Protein AF-A0AAU8J9V6-F1 (afdb_monomer_lite)

Sequence (76 aa):
MNSFDANFIERQPITQTLLQTIRLLGEYKGKQELFKQQSPQSLATLRQLAIVQSTESSNRIEGITASLERIRKLVA

Foldseek 3Di:
DCCPPPVNVVPDDPDPVNVVVVVVVVVVVVVVVVCCVVPVPVVVVVVLVVQLVVVQVVCVVVVHHDDSVVSSVVRD

Radius of gyration: 17.49 Å; chains: 1; bounding box: 42×31×33 Å

Secondary structure (DSSP, 8-state):
-GGG-HHHHTTS---HHHHHHHHHHHHHHHHHHHHHHH-HHHHHHHHHHHHHHHHHHHHHHTT----HHHHHHHH-

Structure (mmCIF, N/CA/C/O backbone):
data_AF-A0AAU8J9V6-F1
#
_entry.id   AF-A0AAU8J9V6-F1
#
loop_
_atom_site.group_PDB
_atom_site.id
_atom_site.type_symbol
_atom_site.label_atom_id
_atom_site.label_alt_id
_atom_site.label_comp_id
_atom_site.label_asym_id
_atom_site.label_entity_id
_atom_site.label_s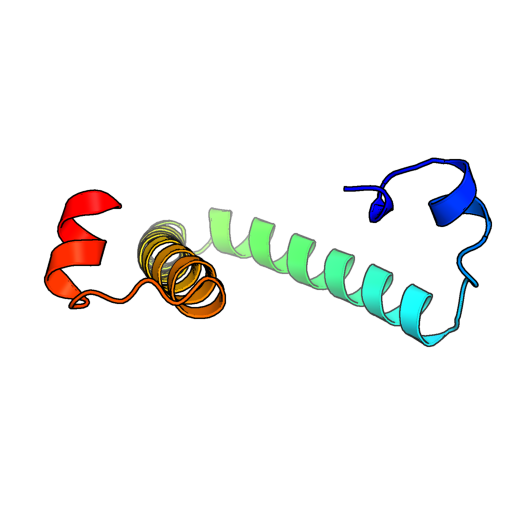eq_id
_atom_site.pdbx_PDB_ins_code
_atom_site.Cartn_x
_atom_site.Cartn_y
_atom_site.Cartn_z
_atom_site.occupancy
_atom_site.B_iso_or_equiv
_atom_site.auth_seq_id
_atom_site.auth_comp_id
_atom_site.auth_asym_id
_atom_site.auth_atom_id
_atom_site.pdbx_PDB_model_num
ATOM 1 N N . MET A 1 1 ? 13.218 -12.510 -8.380 1.00 61.81 1 MET A N 1
ATOM 2 C CA . MET A 1 1 ? 13.051 -11.087 -8.748 1.00 61.81 1 MET A CA 1
ATOM 3 C C . MET A 1 1 ? 14.416 -10.436 -8.681 1.00 61.81 1 MET A C 1
ATOM 5 O O . MET A 1 1 ? 14.921 -10.271 -7.582 1.00 61.81 1 MET A O 1
ATOM 9 N N . ASN A 1 2 ? 14.994 -10.069 -9.822 1.00 82.31 2 ASN A N 1
ATOM 10 C CA . ASN A 1 2 ? 16.338 -9.467 -9.867 1.00 82.31 2 ASN A CA 1
ATOM 11 C C . ASN A 1 2 ? 16.332 -7.987 -9.424 1.00 82.31 2 ASN A C 1
ATOM 13 O O . ASN A 1 2 ? 17.361 -7.336 -9.296 1.00 82.31 2 ASN A O 1
ATOM 17 N N . SER A 1 3 ? 15.141 -7.434 -9.176 1.00 84.50 3 SER A N 1
ATOM 18 C CA . SER A 1 3 ? 14.924 -6.040 -8.782 1.00 84.50 3 SER A CA 1
ATOM 19 C C . SER A 1 3 ? 15.443 -5.692 -7.383 1.00 84.50 3 SER A C 1
ATOM 21 O O . SER A 1 3 ? 15.516 -4.513 -7.064 1.00 84.50 3 SER A O 1
ATOM 23 N N . PHE A 1 4 ? 15.780 -6.686 -6.553 1.00 87.56 4 PHE A N 1
ATOM 24 C CA . PHE A 1 4 ? 16.355 -6.487 -5.215 1.00 87.56 4 PHE A CA 1
ATOM 25 C C . PHE A 1 4 ? 17.846 -6.841 -5.144 1.00 87.56 4 PHE A C 1
ATOM 27 O O . PHE A 1 4 ? 18.433 -6.780 -4.065 1.00 87.56 4 PHE A O 1
ATOM 34 N N . ASP A 1 5 ? 18.467 -7.199 -6.270 1.00 93.56 5 ASP A N 1
ATOM 35 C CA . ASP A 1 5 ? 19.898 -7.485 -6.305 1.00 93.56 5 ASP A CA 1
ATOM 36 C C . ASP A 1 5 ? 20.696 -6.213 -5.992 1.00 93.56 5 ASP A C 1
ATOM 38 O O . ASP A 1 5 ? 20.430 -5.150 -6.557 1.00 93.56 5 ASP A O 1
ATOM 42 N N . ALA A 1 6 ? 21.713 -6.318 -5.131 1.00 88.75 6 ALA A N 1
ATOM 43 C CA . ALA A 1 6 ? 22.533 -5.174 -4.714 1.00 88.75 6 ALA A CA 1
ATOM 44 C C . ALA A 1 6 ? 23.118 -4.419 -5.921 1.00 88.75 6 ALA A C 1
ATOM 46 O O . ALA A 1 6 ? 22.970 -3.206 -6.033 1.00 88.75 6 ALA A O 1
ATOM 47 N N . ASN A 1 7 ? 23.642 -5.163 -6.900 1.00 91.56 7 ASN A N 1
ATOM 48 C CA . ASN A 1 7 ? 24.161 -4.611 -8.152 1.00 91.56 7 ASN A CA 1
ATOM 49 C C . ASN A 1 7 ? 23.116 -3.818 -8.952 1.00 91.56 7 ASN A C 1
ATOM 51 O O . ASN A 1 7 ? 23.476 -2.889 -9.673 1.00 91.56 7 ASN A O 1
ATOM 55 N N . PHE A 1 8 ? 21.839 -4.204 -8.885 1.00 91.50 8 PHE A N 1
ATOM 56 C CA . PHE A 1 8 ? 20.756 -3.497 -9.562 1.00 91.50 8 PHE A CA 1
ATOM 57 C C . PHE A 1 8 ? 20.385 -2.219 -8.805 1.00 91.50 8 PHE A C 1
ATOM 59 O O . PHE A 1 8 ? 20.243 -1.170 -9.432 1.00 91.50 8 PHE A O 1
ATOM 66 N N . ILE A 1 9 ? 20.270 -2.300 -7.475 1.00 90.12 9 ILE A N 1
ATOM 67 C CA . ILE A 1 9 ? 19.910 -1.176 -6.600 1.00 90.12 9 ILE A CA 1
ATOM 68 C C . ILE A 1 9 ? 20.986 -0.085 -6.614 1.00 90.12 9 ILE A C 1
ATOM 70 O O . ILE A 1 9 ? 20.658 1.084 -6.790 1.00 90.12 9 ILE A O 1
ATOM 74 N N . GLU A 1 10 ? 22.263 -0.454 -6.502 1.00 91.56 10 GLU A N 1
ATOM 75 C CA . GLU A 1 10 ? 23.393 0.491 -6.485 1.00 91.56 10 GLU A CA 1
ATOM 76 C C . GLU A 1 10 ? 23.540 1.278 -7.793 1.00 91.56 10 GLU A C 1
ATOM 78 O O . GLU A 1 10 ? 24.092 2.377 -7.809 1.00 91.56 10 GLU A O 1
ATOM 83 N N . ARG A 1 11 ? 23.018 0.738 -8.899 1.00 92.31 11 ARG A N 1
ATOM 84 C CA . ARG A 1 11 ? 23.013 1.400 -10.210 1.00 92.31 11 ARG A CA 1
ATOM 85 C C . ARG A 1 11 ? 21.812 2.319 -10.419 1.00 92.31 11 ARG A C 1
ATOM 87 O O . ARG A 1 11 ? 21.766 3.006 -11.439 1.00 92.31 11 ARG A O 1
ATOM 94 N N . GLN A 1 12 ? 20.833 2.328 -9.511 1.00 90.25 12 GLN A N 1
ATOM 95 C CA . GLN A 1 12 ? 19.657 3.176 -9.674 1.00 90.25 12 GLN A CA 1
ATOM 96 C C . GLN A 1 12 ? 20.014 4.649 -9.438 1.00 90.25 12 GLN A C 1
ATOM 98 O O . GLN A 1 12 ? 20.574 4.992 -8.395 1.00 90.25 12 GLN A O 1
ATOM 103 N N . PRO A 1 13 ? 19.674 5.552 -10.373 1.00 93.00 13 PRO A N 1
ATOM 104 C CA . PRO A 1 13 ? 19.953 6.967 -10.202 1.00 93.00 13 PRO A CA 1
ATOM 105 C C . PRO A 1 13 ? 19.082 7.561 -9.091 1.00 93.00 13 PRO A C 1
ATOM 107 O O . PRO A 1 13 ? 17.858 7.403 -9.079 1.00 93.00 13 PRO A O 1
ATOM 110 N N . ILE A 1 14 ? 19.703 8.326 -8.192 1.00 94.62 14 ILE A N 1
ATOM 111 C CA . ILE A 1 14 ? 18.976 9.118 -7.198 1.00 94.62 14 ILE A CA 1
ATOM 112 C C . ILE A 1 14 ? 18.498 10.406 -7.866 1.00 94.62 14 ILE A C 1
ATOM 114 O O . ILE A 1 14 ? 19.199 11.414 -7.910 1.00 94.62 14 ILE A O 1
ATOM 118 N N . THR A 1 15 ? 17.295 10.357 -8.430 1.00 96.69 15 THR A N 1
ATOM 119 C CA . THR A 1 15 ? 16.668 11.516 -9.071 1.00 96.69 15 THR A CA 1
ATOM 120 C C . THR A 1 15 ? 15.951 12.399 -8.049 1.00 96.69 15 THR A C 1
ATOM 122 O O . THR A 1 15 ? 15.543 11.946 -6.977 1.00 96.69 15 THR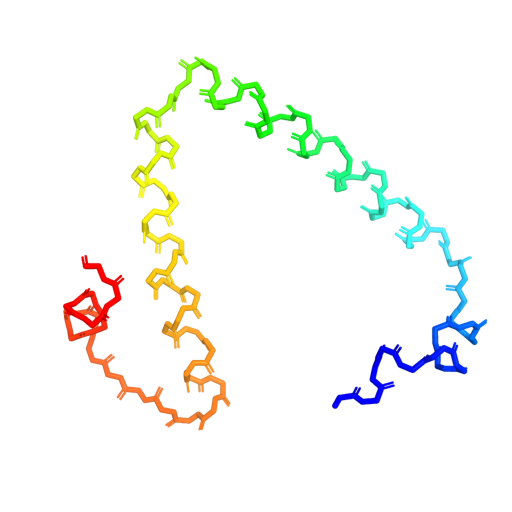 A O 1
ATOM 125 N N . GLN A 1 16 ? 15.715 13.666 -8.399 1.00 97.62 16 GLN A N 1
ATOM 126 C CA . GLN A 1 16 ? 14.928 14.572 -7.557 1.00 97.62 16 GLN A CA 1
ATOM 127 C C . GLN A 1 16 ? 13.514 14.029 -7.287 1.00 97.62 16 GLN A C 1
ATOM 129 O O . GLN A 1 16 ? 13.005 14.142 -6.173 1.00 97.62 16 GLN A O 1
ATOM 134 N N . THR A 1 17 ? 12.894 13.388 -8.281 1.00 97.62 17 THR A N 1
ATOM 135 C CA . THR A 1 17 ? 11.577 12.752 -8.142 1.00 97.62 17 THR A CA 1
ATOM 136 C C . THR A 1 17 ? 11.611 11.590 -7.153 1.00 97.62 17 THR A C 1
ATOM 138 O O . THR A 1 17 ? 10.684 11.445 -6.355 1.00 97.62 17 THR A O 1
ATOM 141 N N . LEU A 1 18 ? 12.684 10.789 -7.146 1.00 96.00 18 LEU A N 1
ATOM 142 C CA . LEU A 1 18 ? 12.857 9.721 -6.161 1.00 96.00 18 LEU A CA 1
ATOM 143 C C . LEU A 1 18 ? 12.924 10.296 -4.742 1.00 96.00 18 LEU A C 1
ATOM 145 O O . LEU A 1 18 ? 12.198 9.838 -3.860 1.00 96.00 18 LEU A O 1
ATOM 149 N N . LEU A 1 19 ? 13.727 11.342 -4.533 1.00 97.19 19 LEU A N 1
ATOM 150 C CA . LEU A 1 19 ? 13.838 12.015 -3.234 1.00 97.19 19 LEU A CA 1
ATOM 151 C C . LEU A 1 19 ? 12.492 12.584 -2.764 1.00 97.19 19 LEU A C 1
ATOM 153 O O . LEU A 1 19 ? 12.103 12.400 -1.610 1.00 97.19 19 LEU A O 1
ATOM 157 N N . GLN A 1 20 ? 11.744 13.231 -3.661 1.00 98.19 20 GLN A N 1
ATOM 158 C CA . GLN A 1 20 ? 10.399 13.733 -3.368 1.00 98.19 20 GLN A CA 1
ATOM 159 C C . GLN A 1 20 ? 9.430 12.603 -3.010 1.00 98.19 20 GLN A C 1
ATOM 161 O O . GLN A 1 20 ? 8.660 12.735 -2.060 1.00 98.19 20 GLN A O 1
ATOM 166 N N . THR A 1 21 ? 9.500 11.481 -3.726 1.00 97.88 21 THR A N 1
ATOM 167 C CA . THR A 1 21 ? 8.670 10.299 -3.463 1.00 97.88 21 THR A CA 1
ATOM 168 C C . THR A 1 21 ? 8.959 9.731 -2.077 1.00 97.88 21 THR A C 1
ATOM 170 O O . THR A 1 21 ? 8.031 9.521 -1.300 1.00 97.88 21 THR A O 1
ATOM 173 N N . ILE A 1 22 ? 10.235 9.560 -1.715 1.00 97.31 22 ILE A N 1
ATOM 174 C CA . ILE A 1 22 ? 10.638 9.087 -0.381 1.00 97.31 22 ILE A CA 1
ATOM 175 C C . ILE A 1 22 ? 10.133 10.043 0.709 1.00 97.31 22 ILE A C 1
ATOM 177 O O . ILE A 1 22 ? 9.581 9.593 1.715 1.00 97.31 22 ILE A O 1
ATOM 181 N N . ARG A 1 23 ? 10.253 11.363 0.500 1.00 98.31 23 ARG A N 1
ATOM 182 C CA . ARG A 1 23 ? 9.728 12.368 1.438 1.00 98.31 23 ARG A CA 1
ATOM 183 C C . ARG A 1 23 ? 8.217 12.228 1.634 1.00 98.31 23 ARG A C 1
ATOM 185 O O . ARG A 1 23 ? 7.751 12.222 2.771 1.00 98.31 23 ARG A O 1
ATOM 192 N N . LEU A 1 24 ? 7.461 12.102 0.541 1.00 98.56 24 LEU A N 1
ATOM 193 C CA . LEU A 1 24 ? 6.006 11.936 0.583 1.00 98.56 24 LEU A CA 1
ATOM 194 C C . LEU A 1 24 ? 5.608 10.647 1.307 1.00 98.56 24 LEU A C 1
ATOM 196 O O . LEU A 1 24 ? 4.710 10.678 2.146 1.00 98.56 24 LEU A O 1
ATOM 200 N N . LEU A 1 25 ? 6.302 9.534 1.049 1.00 98.50 25 LEU A N 1
ATOM 201 C CA . LEU A 1 25 ? 6.080 8.277 1.769 1.00 98.50 25 LEU A CA 1
ATOM 202 C C . LEU A 1 25 ? 6.269 8.452 3.282 1.00 98.50 25 LEU A C 1
ATOM 204 O O . LEU A 1 25 ? 5.453 7.960 4.061 1.00 98.50 25 LEU A O 1
ATOM 208 N N . GLY A 1 26 ? 7.299 9.192 3.702 1.00 98.38 26 GLY A N 1
ATOM 209 C CA . GLY A 1 26 ? 7.518 9.534 5.109 1.00 98.38 26 GLY A CA 1
ATOM 210 C C . GLY A 1 26 ? 6.366 10.344 5.719 1.00 98.38 26 GLY A C 1
ATOM 211 O O . GLY A 1 26 ? 5.879 10.005 6.798 1.00 98.38 26 GLY A O 1
ATOM 212 N N . GLU A 1 27 ? 5.881 11.368 5.013 1.00 98.50 27 GLU A N 1
ATOM 213 C CA . GLU A 1 27 ? 4.753 12.200 5.457 1.00 98.50 27 GLU A CA 1
ATOM 214 C C . GLU A 1 27 ? 3.462 11.379 5.621 1.00 98.50 27 GLU A C 1
ATOM 216 O O . GLU A 1 27 ? 2.788 11.455 6.653 1.00 98.50 27 GLU A O 1
ATOM 221 N N . TYR A 1 28 ? 3.131 10.545 4.631 1.00 97.94 28 TYR A N 1
ATOM 222 C CA . TYR A 1 28 ? 1.949 9.684 4.690 1.00 97.94 28 TYR A CA 1
ATOM 223 C C . TYR A 1 28 ? 2.071 8.584 5.743 1.00 97.94 28 TYR A C 1
ATOM 225 O O . TYR A 1 28 ? 1.071 8.258 6.382 1.00 97.94 28 TYR A O 1
ATOM 233 N N . LYS A 1 29 ? 3.277 8.061 5.999 1.00 97.75 29 LYS A N 1
ATOM 234 C CA . LYS A 1 29 ? 3.515 7.150 7.125 1.00 97.75 29 LYS A CA 1
ATOM 235 C C . LYS A 1 29 ? 3.205 7.834 8.460 1.00 97.75 29 LYS A C 1
ATOM 237 O O . LYS A 1 29 ? 2.527 7.240 9.291 1.00 97.75 29 LYS A O 1
ATOM 242 N N . GLY A 1 30 ? 3.619 9.089 8.644 1.00 97.56 30 GLY A N 1
ATOM 243 C CA . GLY A 1 30 ? 3.259 9.878 9.828 1.00 97.56 30 GLY A CA 1
ATOM 244 C C . GLY A 1 30 ? 1.743 10.045 9.992 1.00 97.56 30 GLY A C 1
ATOM 245 O O . GLY A 1 30 ? 1.201 9.781 11.064 1.00 97.56 30 GLY A O 1
ATOM 246 N N . LYS A 1 31 ? 1.037 10.397 8.908 1.00 96.00 31 LYS A N 1
ATOM 247 C CA . LYS A 1 31 ? -0.437 10.485 8.892 1.00 96.00 31 LYS A CA 1
ATOM 248 C C . LYS A 1 31 ? -1.098 9.143 9.225 1.00 96.00 31 LYS A C 1
ATOM 250 O O . LYS A 1 31 ? -2.065 9.110 9.979 1.00 96.00 31 LYS A O 1
ATOM 255 N N . GLN A 1 32 ? -0.569 8.035 8.706 1.00 95.62 32 GLN A N 1
ATOM 256 C CA . GLN A 1 32 ? -1.065 6.696 9.021 1.00 95.62 32 GLN A CA 1
ATOM 257 C C . GLN A 1 32 ? -0.974 6.400 10.524 1.00 95.62 32 GLN A C 1
ATOM 259 O O . GLN A 1 32 ? -1.947 5.916 11.100 1.00 95.62 32 GLN A O 1
ATOM 264 N N . GLU A 1 33 ? 0.158 6.694 11.169 1.00 96.94 33 GLU A N 1
ATOM 265 C CA . GLU A 1 33 ? 0.303 6.480 12.615 1.00 96.94 33 GLU A CA 1
ATOM 266 C C . GLU A 1 33 ? -0.667 7.348 13.430 1.00 96.94 33 GLU A C 1
ATOM 268 O O . GLU A 1 33 ? -1.240 6.865 14.406 1.00 96.94 33 GLU A O 1
ATOM 273 N N . LEU A 1 34 ? -0.943 8.579 12.987 1.00 97.00 34 LEU A N 1
ATOM 274 C CA . LEU A 1 34 ? -1.972 9.427 13.594 1.00 97.00 34 LEU A CA 1
ATOM 275 C C . LEU A 1 34 ? -3.371 8.795 13.490 1.00 97.00 34 LEU A C 1
ATOM 277 O O . LEU A 1 34 ? -4.087 8.706 14.488 1.00 97.00 34 LEU A O 1
ATOM 281 N N . PHE A 1 35 ? -3.762 8.304 12.309 1.00 95.62 35 PHE A N 1
ATOM 282 C CA . PHE A 1 35 ? -5.077 7.681 12.113 1.00 95.62 35 PHE A CA 1
ATOM 283 C C . PHE A 1 35 ? -5.249 6.371 12.879 1.00 95.62 35 PHE A C 1
ATOM 285 O O . PHE A 1 35 ? -6.363 6.071 13.307 1.00 95.62 35 PHE A O 1
ATOM 292 N N . LYS A 1 36 ? -4.169 5.610 13.101 1.00 95.69 36 LYS A N 1
ATOM 293 C CA . LYS A 1 36 ? -4.210 4.434 13.985 1.00 95.69 36 LYS A CA 1
ATOM 294 C C . LYS A 1 36 ? -4.649 4.800 15.403 1.00 95.69 36 LYS A C 1
ATOM 296 O O . LYS A 1 36 ? -5.314 3.994 16.041 1.00 95.69 36 LYS A O 1
ATOM 301 N N . GLN A 1 37 ? -4.287 5.989 15.882 1.00 96.00 37 GLN A N 1
ATOM 302 C CA . GLN A 1 37 ? -4.657 6.464 17.215 1.00 96.00 37 GLN A CA 1
ATOM 303 C C . GLN A 1 37 ? -6.043 7.116 17.226 1.00 96.00 37 GLN A C 1
ATOM 305 O O . GLN A 1 37 ? -6.844 6.837 18.111 1.00 96.00 37 GLN A O 1
ATOM 310 N N . GLN A 1 38 ? -6.335 7.972 16.243 1.00 97.19 38 GLN A N 1
ATOM 311 C CA . GLN A 1 38 ? -7.558 8.782 16.234 1.00 97.19 38 GLN A CA 1
ATOM 312 C C . GLN A 1 38 ? -8.797 8.033 15.731 1.00 97.19 38 GLN A C 1
ATOM 314 O O . GLN A 1 38 ? -9.894 8.273 16.227 1.00 97.19 38 GLN A O 1
ATOM 319 N N . SER A 1 39 ? -8.632 7.132 14.757 1.00 96.56 39 SER A N 1
ATOM 320 C CA . SER A 1 39 ? -9.747 6.490 14.044 1.00 96.56 39 SER A CA 1
ATOM 321 C C . SER A 1 39 ? -9.496 4.997 13.768 1.00 96.56 39 SER A C 1
ATOM 323 O O . SER A 1 39 ? -9.590 4.561 12.612 1.00 96.56 39 SER A O 1
ATOM 325 N N . PRO A 1 40 ? -9.179 4.178 14.791 1.00 94.94 40 PRO A N 1
ATOM 326 C CA . PRO A 1 40 ? -8.758 2.791 14.595 1.00 94.94 40 PRO A CA 1
ATOM 327 C C . PRO A 1 40 ? -9.824 1.912 13.927 1.00 94.94 40 PRO A C 1
ATOM 329 O O . PRO A 1 40 ? -9.482 1.078 13.090 1.00 94.94 40 PRO A O 1
ATOM 332 N N . GLN A 1 41 ? -11.112 2.102 14.238 1.00 96.75 41 GLN A N 1
ATOM 333 C CA . GLN A 1 41 ? -12.199 1.296 13.665 1.00 96.75 41 GLN A CA 1
ATOM 334 C C . GLN A 1 41 ? -12.376 1.576 12.167 1.00 96.75 41 GLN A C 1
ATOM 336 O O . GLN A 1 41 ? -12.417 0.648 11.360 1.00 96.75 41 GLN A O 1
ATOM 341 N N . SER A 1 42 ? -12.416 2.854 11.776 1.00 95.38 42 SER A N 1
ATOM 342 C CA . SER A 1 42 ? -12.507 3.252 10.366 1.00 95.38 42 SER A CA 1
ATOM 343 C C . SER A 1 42 ? -11.291 2.769 9.575 1.00 95.38 42 SER A C 1
ATOM 345 O O . SER A 1 42 ? -11.437 2.240 8.472 1.00 95.38 42 SER A O 1
ATOM 347 N N . LEU A 1 43 ? -10.093 2.887 10.159 1.00 95.19 43 LEU A N 1
ATOM 348 C CA . LEU A 1 43 ? -8.863 2.398 9.544 1.00 95.19 43 LEU A CA 1
ATOM 349 C C . LEU A 1 43 ? -8.880 0.873 9.360 1.00 95.19 43 LEU A C 1
ATOM 351 O O . LEU A 1 43 ? -8.456 0.384 8.313 1.00 95.19 43 LEU A O 1
ATOM 355 N N . ALA A 1 44 ? -9.394 0.115 10.333 1.00 94.31 44 ALA A N 1
ATOM 356 C CA . ALA A 1 44 ? -9.509 -1.338 10.233 1.00 94.31 44 ALA A CA 1
ATOM 357 C C . ALA A 1 44 ? -10.423 -1.765 9.072 1.00 94.31 44 ALA A C 1
ATOM 359 O O . ALA A 1 44 ? -10.044 -2.637 8.288 1.00 94.31 44 ALA A O 1
ATOM 360 N N . THR A 1 45 ? -11.575 -1.109 8.914 1.00 95.38 45 THR A N 1
ATOM 361 C CA . THR A 1 45 ? -12.509 -1.369 7.807 1.00 95.38 45 THR A CA 1
ATOM 362 C C . THR A 1 45 ? -11.878 -1.067 6.448 1.00 95.38 45 THR A C 1
ATOM 364 O O . THR A 1 45 ? -11.939 -1.894 5.536 1.00 95.38 45 THR A O 1
ATOM 367 N N . LEU A 1 46 ? -11.220 0.090 6.312 1.00 95.81 46 LEU A N 1
ATOM 368 C CA . LEU A 1 46 ? -10.532 0.470 5.074 1.00 95.81 46 LEU A CA 1
ATOM 369 C C . LEU A 1 46 ? -9.398 -0.501 4.733 1.00 95.81 46 LEU A C 1
ATOM 371 O O . LEU A 1 46 ? -9.244 -0.884 3.574 1.00 95.81 46 LEU A O 1
ATOM 375 N N . ARG A 1 47 ? -8.640 -0.953 5.739 1.00 94.62 47 ARG A N 1
ATOM 376 C CA . ARG A 1 47 ? -7.580 -1.950 5.555 1.00 94.62 47 ARG A CA 1
ATOM 377 C C . ARG A 1 47 ? -8.139 -3.269 5.025 1.00 94.62 47 ARG A C 1
ATOM 379 O O . ARG A 1 47 ? -7.553 -3.834 4.109 1.00 94.62 47 ARG A O 1
ATOM 386 N N . GLN A 1 48 ? -9.267 -3.741 5.556 1.00 94.44 48 GLN A N 1
ATOM 387 C CA . GLN A 1 48 ? -9.875 -4.989 5.089 1.00 94.44 48 GLN A CA 1
ATOM 388 C C . GLN A 1 48 ? -10.319 -4.895 3.627 1.00 94.44 48 GLN A C 1
ATOM 390 O O . GLN A 1 48 ? -10.068 -5.808 2.840 1.00 94.44 48 GLN A O 1
ATOM 395 N N . LEU A 1 49 ? -10.921 -3.767 3.241 1.00 95.06 49 LEU A N 1
ATOM 396 C CA . LEU A 1 49 ? -11.282 -3.513 1.848 1.00 95.06 49 LEU A CA 1
ATOM 397 C C . LEU A 1 49 ? -10.043 -3.483 0.940 1.00 95.06 49 LEU A C 1
ATOM 399 O O . LEU A 1 49 ? -10.049 -4.115 -0.116 1.00 95.06 49 LEU A O 1
ATOM 403 N N . ALA A 1 50 ? -8.982 -2.795 1.368 1.00 95.62 50 ALA A N 1
ATOM 404 C CA . ALA A 1 50 ? -7.742 -2.674 0.608 1.00 95.62 50 ALA A CA 1
ATOM 405 C C . ALA A 1 50 ? -7.056 -4.030 0.381 1.00 95.62 50 ALA A C 1
ATOM 407 O O . ALA A 1 50 ? -6.539 -4.266 -0.706 1.00 95.62 50 ALA A O 1
ATOM 408 N N . ILE A 1 51 ? -7.083 -4.941 1.362 1.00 95.81 51 ILE A N 1
ATOM 409 C CA . ILE A 1 51 ? -6.531 -6.297 1.205 1.00 95.81 51 ILE A CA 1
ATOM 410 C C . ILE A 1 51 ? -7.282 -7.049 0.100 1.00 95.81 51 ILE A C 1
ATOM 412 O O . ILE A 1 51 ? -6.651 -7.553 -0.825 1.00 95.81 51 ILE A O 1
ATOM 416 N N . VAL A 1 52 ? -8.619 -7.067 0.146 1.00 95.69 52 VAL A N 1
ATOM 417 C CA . VAL A 1 52 ? -9.447 -7.736 -0.875 1.00 95.69 52 VAL A CA 1
ATOM 418 C C . VAL A 1 52 ? -9.184 -7.160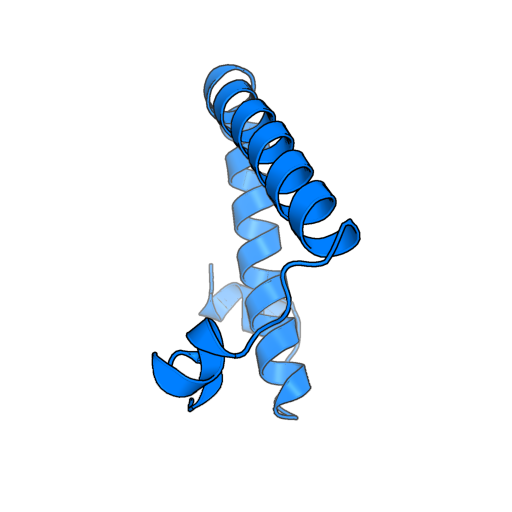 -2.269 1.00 95.69 52 VAL A C 1
ATOM 420 O O . VAL A 1 52 ? -9.021 -7.915 -3.226 1.00 95.69 52 VAL A O 1
ATOM 423 N N . GLN A 1 53 ? -9.124 -5.831 -2.390 1.00 95.44 53 GLN A N 1
ATOM 424 C CA . GLN A 1 53 ? -8.853 -5.156 -3.663 1.00 95.44 53 GLN A CA 1
ATOM 425 C C . GLN A 1 53 ? -7.435 -5.428 -4.176 1.00 95.44 53 GLN A C 1
ATOM 427 O O . GLN A 1 53 ? -7.246 -5.623 -5.373 1.00 95.44 53 GLN A O 1
ATOM 432 N N . SER A 1 54 ? -6.448 -5.475 -3.279 1.00 96.38 54 SER A N 1
ATOM 433 C CA . SER A 1 54 ? -5.064 -5.796 -3.625 1.00 96.38 54 SER A CA 1
ATOM 434 C C . SER A 1 54 ? -4.952 -7.215 -4.184 1.00 96.38 54 SER A C 1
ATOM 436 O O . SER A 1 54 ? -4.390 -7.397 -5.261 1.00 96.38 54 SER A O 1
ATOM 438 N N . THR A 1 55 ? -5.565 -8.200 -3.514 1.00 95.75 55 THR A N 1
ATOM 439 C CA . THR A 1 55 ? -5.5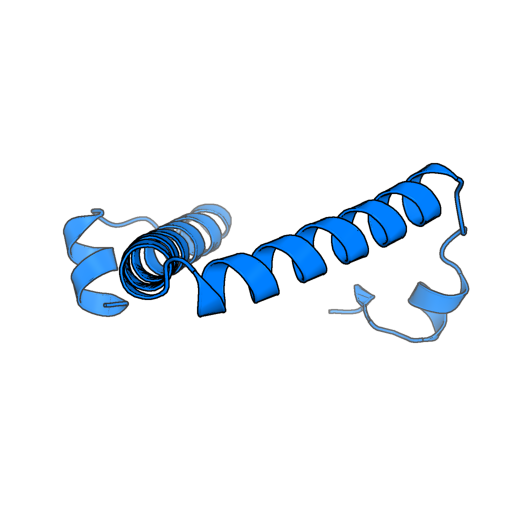86 -9.596 -3.978 1.00 95.75 55 THR A CA 1
ATOM 440 C C . THR A 1 55 ? -6.322 -9.752 -5.306 1.00 95.75 55 THR A C 1
ATOM 442 O O . THR A 1 55 ? -5.834 -10.436 -6.199 1.00 95.75 55 THR A O 1
ATOM 445 N N . GLU A 1 56 ? -7.482 -9.113 -5.479 1.00 96.50 56 GLU A N 1
ATOM 446 C CA . GLU A 1 56 ? -8.172 -9.124 -6.776 1.00 96.50 56 GLU A C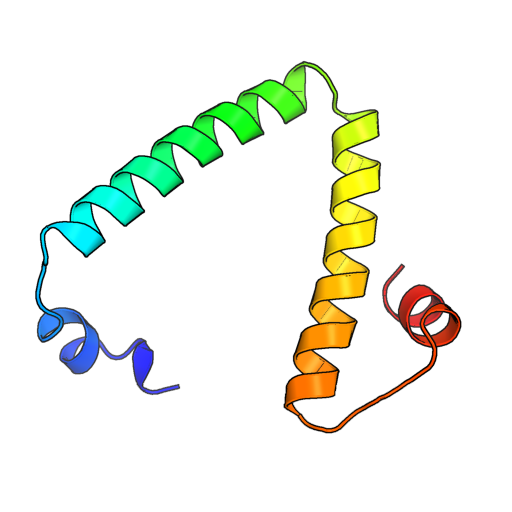A 1
ATOM 447 C C . GLU A 1 56 ? -7.273 -8.560 -7.878 1.00 96.50 56 GLU A C 1
ATOM 449 O O . GLU A 1 56 ? -7.130 -9.174 -8.935 1.00 96.50 56 GLU A O 1
ATOM 454 N N . SER A 1 57 ? -6.623 -7.425 -7.614 1.00 96.25 57 SER A N 1
ATOM 455 C CA . SER A 1 57 ? -5.820 -6.741 -8.617 1.00 96.25 57 SER A CA 1
ATOM 456 C C . SER A 1 57 ? -4.559 -7.511 -8.996 1.00 96.25 57 SER A C 1
ATOM 458 O O . SER A 1 57 ? -4.225 -7.535 -10.180 1.00 96.25 57 SER A O 1
ATOM 460 N N . SER A 1 58 ? -3.854 -8.130 -8.042 1.00 96.25 58 SER A N 1
ATOM 461 C CA . SER A 1 58 ? -2.674 -8.951 -8.348 1.00 96.25 58 SER A CA 1
ATOM 462 C C . SER A 1 58 ? -3.057 -10.163 -9.188 1.00 96.25 58 SER A C 1
ATOM 464 O O . SER A 1 58 ? -2.440 -10.426 -10.215 1.00 96.25 58 SER A O 1
ATOM 466 N N . ASN A 1 59 ? -4.139 -10.844 -8.811 1.00 96.12 59 ASN A N 1
ATOM 467 C CA . ASN A 1 59 ? -4.613 -12.021 -9.528 1.00 96.12 59 ASN A CA 1
ATOM 468 C C . ASN A 1 59 ? -5.056 -11.658 -10.949 1.00 96.12 59 ASN A C 1
ATOM 470 O O . ASN A 1 59 ? -4.718 -12.361 -11.899 1.00 96.12 59 ASN A O 1
ATOM 474 N N . ARG A 1 60 ? -5.732 -10.517 -11.119 1.00 96.56 60 ARG A N 1
ATOM 475 C CA . ARG A 1 60 ? -6.120 -10.005 -12.436 1.00 96.56 60 ARG A CA 1
ATOM 476 C C . ARG A 1 60 ? -4.916 -9.670 -13.319 1.00 96.56 60 ARG A C 1
ATOM 478 O O . ARG A 1 60 ? -4.992 -9.913 -14.520 1.00 96.56 60 ARG A O 1
ATOM 485 N N . ILE A 1 61 ? -3.815 -9.156 -12.759 1.00 96.81 61 ILE A N 1
ATOM 486 C CA . ILE A 1 61 ? -2.553 -8.944 -13.502 1.00 96.81 61 ILE A CA 1
ATOM 487 C C . ILE A 1 61 ? -2.007 -10.275 -14.043 1.00 96.81 61 ILE A C 1
ATOM 489 O O . ILE A 1 61 ? -1.468 -10.315 -15.146 1.00 96.81 61 ILE A O 1
ATOM 493 N N . GLU A 1 62 ? -2.208 -11.367 -13.310 1.00 96.69 62 GLU A N 1
ATOM 494 C CA . GLU A 1 62 ? -1.822 -12.726 -13.706 1.00 96.69 62 GLU A CA 1
ATOM 495 C C . GLU A 1 62 ? -2.885 -13.440 -14.569 1.00 96.69 62 GLU A C 1
ATOM 497 O O . GLU A 1 62 ? -2.732 -14.612 -14.909 1.00 96.69 62 GLU A O 1
ATOM 502 N N . GLY A 1 63 ? -3.971 -12.751 -14.945 1.00 97.00 63 GLY A N 1
ATOM 503 C CA . GLY A 1 63 ? -5.062 -13.301 -15.759 1.00 97.00 63 GLY A CA 1
ATOM 504 C C . GLY A 1 63 ? -6.082 -14.148 -14.988 1.00 97.00 63 GLY A C 1
ATOM 505 O O . GLY A 1 63 ? -6.975 -14.743 -15.592 1.00 97.00 63 GLY A O 1
ATOM 506 N N . ILE A 1 64 ? -5.994 -14.194 -13.658 1.00 96.44 64 ILE A N 1
ATOM 507 C CA . ILE A 1 64 ? -6.905 -14.938 -12.785 1.00 96.44 64 ILE A CA 1
ATOM 508 C C . ILE A 1 64 ? -8.027 -14.003 -12.326 1.00 96.44 64 ILE A C 1
ATOM 510 O O . ILE A 1 64 ? -7.783 -13.005 -11.653 1.00 96.44 64 ILE A O 1
ATOM 514 N N . THR A 1 65 ? -9.278 -14.340 -12.644 1.00 96.12 65 THR A N 1
ATOM 515 C CA . THR A 1 65 ? -10.447 -13.524 -12.276 1.00 96.12 65 THR A CA 1
ATOM 516 C C . THR A 1 65 ? -11.500 -14.342 -11.532 1.00 96.12 65 THR A C 1
ATOM 518 O O . THR A 1 65 ? -11.668 -15.540 -11.760 1.00 96.12 65 THR A O 1
ATOM 521 N N . ALA A 1 66 ? -12.200 -13.697 -10.599 1.00 94.81 66 ALA A N 1
ATOM 522 C CA . ALA A 1 66 ? -13.303 -14.274 -9.835 1.00 94.81 66 ALA A CA 1
ATOM 523 C C . ALA A 1 66 ? -14.257 -13.161 -9.377 1.00 94.81 66 ALA A C 1
ATOM 525 O O . ALA A 1 66 ? -13.898 -11.984 -9.378 1.00 94.81 66 ALA A O 1
ATOM 526 N N . SER A 1 67 ? -15.475 -13.517 -8.959 1.00 94.88 67 SER A N 1
ATOM 527 C CA . SER A 1 67 ? -16.407 -12.529 -8.408 1.00 94.88 67 SER A CA 1
ATOM 528 C C . SER 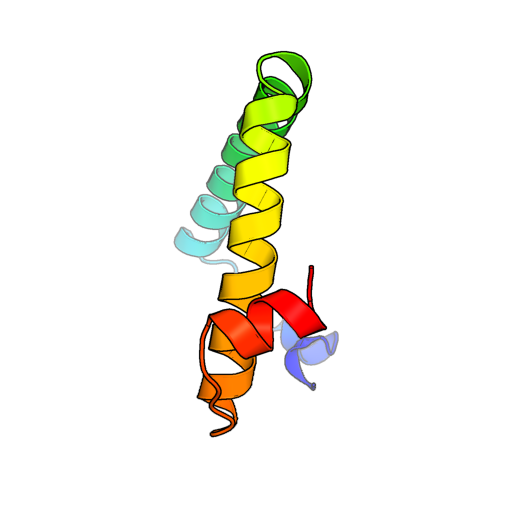A 1 67 ? -15.884 -11.940 -7.095 1.00 94.88 67 SER A C 1
ATOM 530 O O . SER A 1 67 ? -15.241 -12.627 -6.295 1.00 94.88 67 SER A O 1
ATOM 532 N N . LEU A 1 68 ? -16.218 -10.674 -6.827 1.00 90.56 68 LEU A N 1
ATOM 533 C CA . LEU A 1 68 ? -15.814 -9.993 -5.595 1.00 90.56 68 LEU A CA 1
ATOM 534 C C . LEU A 1 68 ? -16.264 -10.750 -4.337 1.00 90.56 68 LEU A C 1
ATOM 536 O O . LEU A 1 68 ? -15.531 -10.804 -3.355 1.00 90.56 68 LEU A O 1
ATOM 540 N N . GLU A 1 69 ? -17.443 -11.374 -4.363 1.00 94.12 69 GLU A N 1
ATOM 541 C CA . GLU A 1 69 ? -17.929 -12.209 -3.258 1.00 94.12 69 GLU A CA 1
ATOM 542 C C . GLU A 1 69 ? -17.047 -13.434 -3.016 1.00 94.12 69 GLU A C 1
ATOM 544 O O . GLU A 1 69 ? -16.774 -13.777 -1.864 1.00 94.12 69 GLU A O 1
ATOM 549 N N . ARG A 1 70 ? -16.577 -14.089 -4.086 1.00 94.56 70 ARG A N 1
ATOM 550 C CA . ARG A 1 70 ? -15.679 -15.239 -3.971 1.00 94.56 70 ARG A CA 1
ATOM 551 C C . ARG A 1 70 ? -14.332 -14.817 -3.403 1.00 94.56 70 ARG A C 1
ATOM 553 O O . ARG A 1 70 ? -13.841 -15.490 -2.505 1.00 94.56 70 ARG A O 1
ATOM 560 N N . ILE A 1 71 ? -13.772 -13.708 -3.883 1.00 93.94 71 ILE A N 1
ATOM 561 C CA . ILE A 1 71 ? -12.492 -13.178 -3.393 1.00 93.94 71 ILE A CA 1
ATOM 562 C C . ILE A 1 71 ? -12.617 -12.774 -1.925 1.00 93.94 71 ILE A C 1
ATOM 564 O O . ILE A 1 71 ? -11.787 -13.173 -1.115 1.00 93.94 71 ILE A O 1
ATOM 568 N N . ARG A 1 72 ? -13.697 -12.075 -1.548 1.00 93.38 72 ARG A N 1
ATOM 569 C CA . ARG A 1 72 ? -13.979 -11.743 -0.144 1.00 93.38 72 ARG A CA 1
ATOM 570 C C . ARG A 1 72 ? -13.982 -12.990 0.735 1.00 93.38 72 ARG A C 1
ATOM 572 O O . ARG A 1 72 ? -13.259 -12.997 1.712 1.00 93.38 72 ARG A O 1
ATOM 579 N N . LYS A 1 73 ? -14.693 -14.057 0.355 1.00 94.25 73 LYS A N 1
ATOM 580 C CA . LYS A 1 73 ? -14.729 -15.321 1.120 1.00 94.25 73 LYS A CA 1
ATOM 581 C C . LYS A 1 73 ? -13.383 -16.055 1.225 1.00 94.25 73 LYS A C 1
ATOM 583 O O . LYS A 1 73 ? -13.271 -16.968 2.033 1.00 94.25 73 LYS A O 1
ATOM 588 N N . LEU A 1 74 ? -12.415 -15.754 0.357 1.00 92.75 74 LEU A N 1
ATOM 589 C CA . LEU A 1 74 ? -11.090 -16.388 0.360 1.00 92.75 74 LEU A CA 1
ATOM 590 C C . LEU A 1 74 ? -10.055 -15.595 1.165 1.00 92.75 74 LEU A C 1
ATOM 592 O O . LEU A 1 74 ? -9.064 -16.167 1.605 1.00 92.75 74 LEU A O 1
ATOM 596 N N . VAL A 1 75 ? -10.261 -14.286 1.301 1.00 91.19 75 VAL A N 1
ATOM 597 C CA . VAL A 1 75 ? -9.265 -13.336 1.817 1.00 91.19 75 VAL A CA 1
ATOM 598 C C . VAL A 1 75 ? -9.680 -12.729 3.162 1.00 91.19 75 VAL A C 1
ATOM 600 O O . VAL A 1 75 ? -8.815 -12.339 3.946 1.00 91.19 75 VAL A O 1
ATOM 603 N N . ALA A 1 76 ? -10.986 -12.624 3.417 1.00 78.81 76 ALA A N 1
ATOM 604 C CA . ALA A 1 76 ? -11.592 -12.076 4.629 1.00 78.81 76 ALA A CA 1
ATOM 605 C C . ALA A 1 76 ? -12.272 -13.175 5.445 1.00 78.81 76 ALA A C 1
ATOM 607 O O . ALA A 1 76 ? -12.157 -13.094 6.686 1.00 78.81 76 ALA A O 1
#

pLDDT: mean 94.32, std 5.15, range [61.81, 98.56]

Organism: NCBI:txid2792601